Protein AF-A0A6A4BB81-F1 (afdb_monomer)

Secondary structure (DSSP, 8-state):
-EEEEE-TTS-TT-GGGEEEEEEEEE---SSSS--EEETT--EE-TTSEEEEEE-TTSPBP-TTTT--EEGGGS----EE-----HHHHHHHHHHHHHHHHHHHHHHHHHHHHHHHHHHHHHHHHHHTTT--S---------PPPP--------

Organism: NCBI:txid53985

pLDDT: mean 77.8, std 19.83, range [36.19, 98.0]

Structure (mmCIF, N/CA/C/O backbone):
data_AF-A0A6A4BB81-F1
#
_entry.id   AF-A0A6A4BB81-F1
#
loop_
_atom_site.group_PDB
_atom_site.id
_atom_site.type_symbol
_atom_site.label_atom_id
_atom_site.label_alt_id
_atom_site.label_comp_id
_atom_site.label_asym_id
_atom_site.label_entity_id
_atom_site.label_seq_id
_atom_site.pdbx_PDB_ins_code
_atom_site.Cartn_x
_atom_site.Cartn_y
_atom_site.Cartn_z
_atom_site.occupancy
_atom_site.B_iso_or_equiv
_atom_site.auth_seq_id
_atom_site.auth_comp_id
_atom_site.auth_asym_id
_atom_site.auth_atom_id
_atom_site.pdbx_PDB_model_num
ATOM 1 N N . MET A 1 1 ? -4.543 -7.920 1.066 1.00 89.69 1 MET A N 1
ATOM 2 C CA . MET A 1 1 ? -5.231 -6.968 1.967 1.00 89.69 1 MET A CA 1
ATOM 3 C C . MET A 1 1 ? -5.050 -5.558 1.440 1.00 89.69 1 MET A C 1
ATOM 5 O O . MET A 1 1 ? -3.918 -5.135 1.237 1.00 89.69 1 MET A O 1
ATOM 9 N N . GLU A 1 2 ? -6.152 -4.834 1.265 1.00 94.50 2 GLU A N 1
ATOM 10 C CA . GLU A 1 2 ? -6.172 -3.452 0.774 1.00 94.50 2 GLU A CA 1
ATOM 11 C C . GLU A 1 2 ? -6.767 -2.506 1.815 1.00 94.50 2 GLU A C 1
ATOM 13 O O . GLU A 1 2 ? -7.751 -2.825 2.498 1.00 94.50 2 GLU A O 1
ATOM 18 N N . ILE A 1 3 ? -6.173 -1.322 1.924 1.00 94.50 3 ILE A N 1
ATOM 19 C CA . ILE A 1 3 ? -6.585 -0.272 2.852 1.00 94.50 3 ILE A CA 1
ATOM 20 C C . ILE A 1 3 ? -6.694 1.072 2.139 1.00 94.50 3 ILE A C 1
ATOM 22 O O . ILE A 1 3 ? -5.948 1.356 1.207 1.00 94.50 3 ILE A O 1
ATOM 26 N N . ALA A 1 4 ? -7.577 1.928 2.639 1.00 95.50 4 ALA A N 1
ATOM 27 C CA . ALA A 1 4 ? -7.606 3.344 2.322 1.00 95.50 4 ALA A CA 1
ATOM 28 C C . ALA A 1 4 ? -7.116 4.175 3.511 1.00 95.50 4 ALA A C 1
ATOM 30 O O . ALA A 1 4 ? -7.429 3.867 4.664 1.00 95.50 4 ALA A O 1
ATOM 31 N N . TYR A 1 5 ? -6.380 5.246 3.238 1.00 94.44 5 TYR A N 1
ATOM 32 C CA . TYR A 1 5 ? -5.905 6.210 4.230 1.00 94.44 5 TYR A CA 1
ATOM 33 C C . TYR A 1 5 ? -5.736 7.603 3.609 1.00 94.44 5 TYR A C 1
ATOM 35 O O . TYR A 1 5 ? -5.806 7.771 2.393 1.00 94.44 5 TYR A O 1
ATOM 43 N N . TYR A 1 6 ? -5.533 8.619 4.450 1.00 93.56 6 TYR A N 1
ATOM 44 C CA . TYR A 1 6 ? -5.182 9.968 4.001 1.00 93.56 6 TYR A CA 1
ATOM 45 C C . TYR A 1 6 ? -3.703 10.236 4.266 1.00 93.56 6 TYR A C 1
ATOM 47 O O . TYR A 1 6 ? -3.277 10.170 5.414 1.00 93.56 6 TYR A O 1
ATOM 55 N N . SER A 1 7 ? -2.930 10.535 3.223 1.00 90.50 7 SER A N 1
ATOM 56 C CA . SER A 1 7 ? -1.514 10.898 3.321 1.00 90.50 7 SER A CA 1
ATOM 57 C C . SER A 1 7 ? -1.303 12.043 4.314 1.00 90.50 7 SER A C 1
ATOM 59 O O . SER A 1 7 ? -2.035 13.033 4.296 1.00 90.50 7 SER A O 1
ATOM 61 N N . TRP A 1 8 ? -0.261 11.927 5.139 1.00 86.19 8 TRP A N 1
ATOM 62 C CA . TRP A 1 8 ? 0.121 12.932 6.139 1.00 86.19 8 TRP A CA 1
ATOM 63 C C . TRP A 1 8 ? 0.526 14.288 5.548 1.00 86.19 8 TRP A C 1
ATOM 65 O O . TRP A 1 8 ? 0.583 15.278 6.271 1.00 86.19 8 TRP A O 1
ATOM 75 N N . ALA A 1 9 ? 0.772 14.352 4.237 1.00 89.19 9 ALA A N 1
ATOM 76 C CA . ALA A 1 9 ? 1.022 15.607 3.533 1.00 89.19 9 ALA A CA 1
ATOM 77 C C . ALA A 1 9 ? -0.221 16.517 3.455 1.00 89.19 9 ALA A C 1
ATOM 79 O O . ALA A 1 9 ? -0.095 17.700 3.143 1.00 89.19 9 ALA A O 1
ATOM 80 N N . PHE A 1 10 ? -1.416 15.980 3.721 1.00 90.31 10 PHE A N 1
ATOM 81 C CA . PHE A 1 10 ? -2.681 16.704 3.649 1.00 90.31 10 PHE A CA 1
ATOM 82 C C . PHE A 1 10 ? -3.475 16.564 4.950 1.00 90.31 10 PHE A C 1
ATOM 84 O O . PHE A 1 10 ? -3.311 15.616 5.718 1.00 90.31 10 PHE A O 1
ATOM 91 N N . VAL A 1 11 ? -4.393 17.502 5.184 1.00 86.81 11 VAL A N 1
ATOM 92 C CA . VAL A 1 11 ? -5.353 17.397 6.288 1.00 86.81 11 VAL A CA 1
ATOM 93 C C . VAL A 1 11 ? -6.265 16.190 6.049 1.00 86.81 11 VAL A C 1
ATOM 95 O O . VAL A 1 11 ? -6.726 15.951 4.932 1.00 86.81 11 VAL A O 1
ATOM 98 N N . THR A 1 12 ? -6.548 15.419 7.104 1.00 83.31 12 THR A N 1
ATOM 99 C CA . THR A 1 12 ? -7.459 14.267 7.016 1.00 83.31 12 THR A CA 1
ATOM 100 C C . THR A 1 12 ? -8.824 14.702 6.475 1.00 83.31 12 THR A C 1
ATOM 102 O O . THR A 1 12 ? -9.460 15.580 7.053 1.00 83.31 12 THR A O 1
ATOM 105 N N . GLY A 1 13 ? -9.279 14.065 5.393 1.00 86.44 13 GLY A N 1
ATOM 106 C CA . GLY A 1 13 ? -10.519 14.415 4.692 1.00 86.44 13 GLY A CA 1
ATOM 107 C C . GLY A 1 13 ? -10.312 15.202 3.394 1.00 86.44 13 GLY A C 1
ATOM 108 O O . GLY A 1 13 ? -11.224 15.228 2.574 1.00 86.44 13 GLY A O 1
ATOM 109 N N . ASP A 1 14 ? -9.126 15.776 3.155 1.00 92.94 14 ASP A N 1
ATOM 110 C CA . ASP A 1 14 ? -8.795 16.400 1.867 1.00 92.94 14 ASP A CA 1
ATOM 111 C C . ASP A 1 14 ? -8.710 15.317 0.772 1.00 92.94 14 ASP A C 1
ATOM 113 O O . ASP A 1 14 ? -7.885 14.401 0.887 1.00 92.94 14 ASP A O 1
ATOM 117 N N . PRO A 1 15 ? -9.514 15.400 -0.304 1.00 93.75 15 PRO A N 1
ATOM 118 C CA . PRO A 1 15 ? -9.494 14.423 -1.391 1.00 93.75 15 PRO A CA 1
ATOM 119 C C . PRO A 1 15 ? -8.109 14.204 -2.012 1.00 93.75 15 PRO A C 1
ATOM 121 O O . PRO A 1 15 ? -7.794 13.089 -2.421 1.00 93.75 15 PRO A O 1
ATOM 124 N N . ARG A 1 16 ? -7.239 15.224 -2.030 1.00 94.56 16 ARG A N 1
ATOM 125 C CA . ARG A 1 16 ? -5.863 15.114 -2.555 1.00 94.56 16 ARG A CA 1
ATOM 126 C C . ARG A 1 16 ? -4.991 14.176 -1.723 1.00 94.56 16 ARG A C 1
ATOM 128 O O . ARG A 1 16 ? -4.036 13.587 -2.236 1.00 94.56 16 ARG A O 1
ATOM 135 N N . GLY A 1 17 ? -5.325 14.024 -0.444 1.00 93.31 17 GLY A N 1
ATOM 136 C CA . GLY A 1 17 ? -4.656 13.120 0.478 1.00 93.31 17 GLY A CA 1
ATOM 137 C C . GLY A 1 17 ? -5.133 11.678 0.383 1.00 93.31 17 GLY A C 1
ATOM 138 O O . GLY A 1 17 ? -4.446 10.812 0.908 1.00 93.31 17 GLY A O 1
ATOM 139 N N . TYR A 1 18 ? -6.261 11.388 -0.269 1.00 94.75 18 TYR A N 1
ATOM 140 C CA . TYR A 1 18 ? -6.809 10.032 -0.314 1.00 94.75 18 TYR A CA 1
ATOM 141 C C . TYR A 1 18 ? -5.866 9.059 -1.037 1.00 94.75 18 TYR A C 1
ATOM 143 O O . TYR A 1 18 ? -5.319 9.360 -2.104 1.00 94.75 18 TYR A O 1
ATOM 151 N N . ARG A 1 19 ? -5.652 7.887 -0.441 1.00 94.88 19 ARG A N 1
ATOM 152 C CA . ARG A 1 19 ? -4.826 6.799 -0.967 1.00 94.88 19 ARG A CA 1
ATOM 153 C C . ARG A 1 19 ? -5.542 5.481 -0.734 1.00 94.88 19 ARG A C 1
ATOM 155 O O . ARG A 1 19 ? -6.056 5.257 0.355 1.00 94.88 19 ARG A O 1
ATOM 162 N N . GLU A 1 20 ? -5.492 4.605 -1.726 1.00 95.56 20 GLU A N 1
ATOM 163 C CA . GLU A 1 20 ? -5.770 3.172 -1.585 1.00 95.56 20 GLU A CA 1
ATOM 164 C C . GLU A 1 20 ? -4.475 2.415 -1.830 1.00 95.56 20 GLU A C 1
ATOM 166 O O . GLU A 1 20 ? -3.753 2.762 -2.763 1.00 95.56 20 GLU A O 1
ATOM 171 N N . SER A 1 21 ? -4.141 1.449 -0.989 1.00 95.06 21 SER A N 1
ATOM 172 C CA . SER A 1 21 ? -2.855 0.760 -1.046 1.00 95.06 21 SER A CA 1
ATOM 173 C C . SER A 1 21 ? -2.978 -0.682 -0.591 1.00 95.06 21 SER A C 1
ATOM 175 O O . SER A 1 21 ? -3.831 -1.023 0.236 1.00 95.06 21 SER A O 1
ATOM 177 N N . VAL A 1 22 ? -2.067 -1.508 -1.090 1.00 94.50 22 VAL A N 1
ATOM 178 C CA . VAL A 1 22 ? -1.899 -2.890 -0.657 1.00 94.50 22 VAL A CA 1
ATOM 179 C C . VAL A 1 22 ? -0.925 -2.913 0.513 1.00 94.50 22 VAL A C 1
ATOM 181 O O . VAL A 1 22 ? 0.155 -2.322 0.458 1.00 94.50 22 VAL A O 1
ATOM 184 N N . VAL A 1 23 ? -1.314 -3.591 1.590 1.00 92.81 23 VAL A N 1
ATOM 185 C CA . VAL A 1 23 ? -0.430 -3.818 2.738 1.00 92.81 23 VAL A CA 1
ATOM 186 C C . VAL A 1 23 ? 0.599 -4.876 2.361 1.00 92.81 23 VAL A C 1
ATOM 188 O O . VAL A 1 23 ? 0.217 -5.973 1.965 1.00 92.81 23 VAL A O 1
ATOM 191 N N . LEU A 1 24 ? 1.882 -4.549 2.515 1.00 93.06 24 LEU A N 1
ATOM 192 C CA . LEU A 1 24 ? 3.009 -5.451 2.262 1.00 93.06 24 LEU A CA 1
ATOM 193 C C . LEU A 1 24 ? 3.508 -6.106 3.540 1.00 93.06 24 LEU A C 1
ATOM 195 O O . LEU A 1 24 ? 3.792 -7.296 3.569 1.00 93.06 24 LEU A O 1
ATOM 199 N N . ARG A 1 25 ? 3.630 -5.321 4.608 1.00 91.12 25 ARG A N 1
ATOM 200 C CA . ARG A 1 25 ? 4.103 -5.798 5.902 1.00 91.12 25 ARG A CA 1
ATOM 201 C C . ARG A 1 25 ? 3.365 -5.082 7.012 1.00 91.12 25 ARG A C 1
ATOM 203 O O . ARG A 1 25 ? 3.138 -3.873 6.936 1.00 91.12 25 ARG A O 1
ATOM 210 N N . VAL A 1 26 ? 3.025 -5.840 8.041 1.00 91.69 26 VAL A N 1
ATOM 211 C CA . VAL A 1 26 ? 2.578 -5.330 9.329 1.00 91.69 26 VAL A CA 1
ATOM 212 C C . VAL A 1 26 ? 3.618 -5.720 10.367 1.00 91.69 26 VAL A C 1
ATOM 214 O O . VAL A 1 26 ? 4.010 -6.883 10.438 1.00 91.69 26 VAL A O 1
ATOM 217 N N . ASP A 1 27 ? 4.054 -4.736 11.140 1.00 88.50 27 ASP A N 1
ATOM 218 C CA . ASP A 1 27 ? 4.916 -4.885 12.301 1.00 88.50 27 ASP A CA 1
ATOM 219 C C . ASP A 1 27 ? 4.140 -4.456 13.551 1.00 88.50 27 ASP A C 1
ATOM 221 O O . ASP A 1 27 ? 3.624 -3.340 13.642 1.00 88.50 27 ASP A O 1
ATOM 225 N N . SER A 1 28 ? 3.994 -5.369 14.501 1.00 86.06 28 SER A N 1
ATOM 226 C CA . SER A 1 28 ? 3.293 -5.150 15.761 1.00 86.06 28 SER A CA 1
ATOM 227 C C . SER A 1 28 ? 4.165 -4.477 16.823 1.00 86.06 28 SER A C 1
ATOM 229 O O . SER A 1 28 ? 3.649 -4.12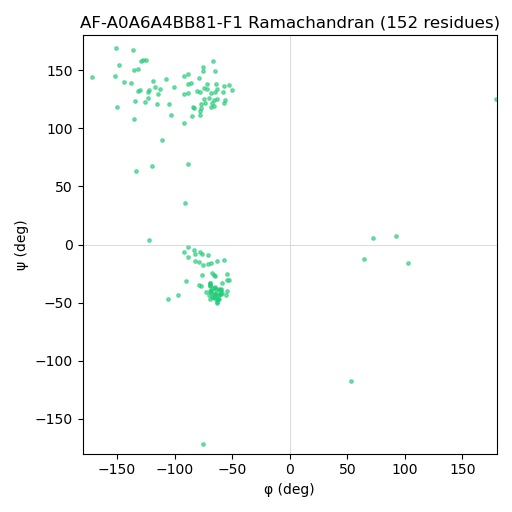0 17.888 1.00 86.06 28 SER A O 1
ATOM 231 N N . SER A 1 29 ? 5.452 -4.250 16.538 1.00 82.25 29 SER A N 1
ATOM 232 C CA . SER A 1 29 ? 6.376 -3.550 17.421 1.00 82.25 29 SER A CA 1
ATOM 233 C C . SER A 1 29 ? 5.850 -2.150 17.759 1.00 82.25 29 SER A C 1
ATOM 235 O O . SER A 1 29 ? 5.668 -1.306 16.874 1.00 82.25 29 SER A O 1
ATOM 237 N N . PRO A 1 30 ? 5.645 -1.837 19.051 1.00 68.69 30 PRO A N 1
ATOM 238 C CA . PRO A 1 30 ? 5.203 -0.511 19.470 1.00 68.69 30 PRO A CA 1
ATOM 239 C C . PRO A 1 30 ? 6.301 0.556 19.312 1.00 68.69 30 PRO A C 1
ATOM 241 O O . PRO A 1 30 ? 6.026 1.742 19.487 1.00 68.69 30 PRO A O 1
ATOM 244 N N . THR A 1 31 ? 7.535 0.151 18.999 1.00 69.88 31 THR A N 1
ATOM 245 C CA . THR A 1 31 ? 8.728 1.007 19.034 1.00 69.88 31 THR A CA 1
ATOM 246 C C . THR A 1 31 ? 8.992 1.721 17.708 1.00 69.88 31 THR A C 1
ATOM 248 O O . THR A 1 31 ? 9.499 2.838 17.708 1.00 69.88 31 THR A O 1
ATOM 251 N N . GLU A 1 32 ? 8.635 1.120 16.569 1.00 67.38 32 GLU A N 1
ATOM 252 C CA . GLU A 1 32 ? 9.046 1.622 15.244 1.00 67.38 32 GLU A CA 1
ATOM 253 C C . GLU A 1 32 ? 8.168 2.767 14.709 1.00 67.38 32 GLU A C 1
ATOM 255 O O . GLU A 1 32 ? 8.479 3.368 13.680 1.00 67.38 32 GLU A O 1
ATOM 260 N N . GLY A 1 33 ? 7.052 3.086 15.380 1.00 70.25 33 GLY A N 1
ATOM 261 C CA . GLY A 1 33 ? 6.129 4.180 15.030 1.00 70.25 33 GLY A CA 1
ATOM 262 C C . GLY A 1 33 ? 5.403 4.029 13.682 1.00 70.25 33 GLY A C 1
ATOM 263 O O . GLY A 1 33 ? 4.427 4.739 13.427 1.00 70.25 33 GLY A O 1
ATOM 264 N N . THR A 1 34 ? 5.843 3.088 12.846 1.00 79.75 34 THR A N 1
ATOM 265 C CA . THR A 1 34 ? 5.509 2.928 11.427 1.00 79.75 34 THR A CA 1
ATOM 266 C C . THR A 1 34 ? 5.156 1.470 11.118 1.00 79.75 34 THR A C 1
ATOM 268 O O . THR A 1 34 ? 5.828 0.783 10.357 1.00 79.75 34 THR A O 1
ATOM 271 N N . PRO A 1 35 ? 4.075 0.965 11.726 1.00 85.44 35 PRO A N 1
ATOM 272 C CA . PRO A 1 35 ? 3.798 -0.465 11.780 1.00 85.44 35 PRO A CA 1
ATOM 273 C C . PRO A 1 35 ? 3.263 -1.053 10.469 1.00 85.44 35 PRO A C 1
ATOM 275 O O . PRO A 1 35 ? 3.052 -2.255 10.388 1.00 85.44 35 PRO A O 1
ATOM 278 N N . ILE A 1 36 ? 2.938 -0.236 9.464 1.00 90.69 36 ILE A N 1
ATOM 279 C CA . ILE A 1 36 ? 2.381 -0.712 8.195 1.00 90.69 36 ILE A CA 1
ATOM 280 C C . ILE A 1 36 ? 3.230 -0.181 7.046 1.00 90.69 36 ILE A C 1
ATOM 282 O O . ILE A 1 36 ? 3.356 1.032 6.857 1.00 90.69 36 ILE A O 1
ATOM 286 N N . GLN A 1 37 ? 3.749 -1.113 6.248 1.00 91.25 37 GLN A N 1
ATOM 287 C CA . GLN A 1 37 ? 4.392 -0.848 4.966 1.00 91.25 37 GLN A CA 1
ATOM 288 C C . GLN A 1 37 ? 3.409 -1.141 3.833 1.00 91.25 37 GLN A C 1
ATOM 290 O O . GLN A 1 37 ? 2.734 -2.175 3.841 1.00 91.25 37 GLN A O 1
ATOM 295 N N . VAL A 1 38 ? 3.347 -0.246 2.846 1.00 94.12 38 VAL A N 1
ATOM 296 C CA . VAL A 1 38 ? 2.441 -0.362 1.694 1.00 94.12 38 VAL A CA 1
ATOM 297 C C . VAL A 1 38 ? 3.184 -0.305 0.360 1.00 94.12 38 VAL A C 1
ATOM 299 O O . VAL A 1 38 ? 4.284 0.239 0.265 1.00 94.12 38 VAL A O 1
ATOM 302 N N . ASP A 1 39 ? 2.552 -0.826 -0.689 1.00 93.56 39 ASP A N 1
ATOM 303 C CA . ASP A 1 39 ? 3.051 -0.893 -2.074 1.00 93.56 39 ASP A CA 1
ATOM 304 C C . ASP A 1 39 ? 3.515 0.452 -2.652 1.00 93.56 39 ASP A C 1
ATOM 306 O O . ASP A 1 39 ? 4.437 0.504 -3.473 1.00 93.56 39 ASP A O 1
ATOM 310 N N . LYS A 1 40 ? 2.903 1.551 -2.203 1.00 89.81 40 LYS A N 1
ATOM 311 C CA . LYS A 1 40 ? 3.233 2.914 -2.638 1.00 89.81 40 LYS A CA 1
ATOM 312 C C . LYS A 1 40 ? 4.491 3.485 -1.982 1.00 89.81 40 LYS A C 1
ATOM 314 O O . LYS A 1 40 ? 4.917 4.569 -2.376 1.00 89.81 40 LYS A O 1
ATOM 319 N N . GLY A 1 41 ? 5.078 2.780 -1.014 1.00 87.81 41 GLY A N 1
ATOM 320 C CA . GLY A 1 41 ? 6.261 3.219 -0.268 1.00 87.81 41 GLY A CA 1
ATOM 321 C C . GLY A 1 41 ? 5.992 4.358 0.720 1.00 87.81 41 GLY A C 1
ATOM 322 O O . GLY A 1 41 ? 6.927 4.883 1.317 1.00 87.81 41 GLY A O 1
ATOM 323 N N . GLU A 1 42 ? 4.730 4.755 0.894 1.00 89.00 42 GLU A N 1
ATOM 324 C CA . GLU A 1 42 ? 4.344 5.714 1.923 1.00 89.00 42 GLU A CA 1
ATOM 325 C C . GLU A 1 42 ? 4.348 5.037 3.300 1.00 89.00 42 GLU A C 1
ATOM 327 O O . GLU A 1 42 ? 4.076 3.846 3.449 1.00 89.00 42 GLU A O 1
ATOM 332 N N . VAL A 1 43 ? 4.652 5.820 4.328 1.00 83.75 43 VAL A N 1
ATOM 333 C CA . VAL A 1 43 ? 4.683 5.348 5.709 1.00 83.75 43 VAL A CA 1
ATOM 334 C C . VAL A 1 43 ? 3.317 5.576 6.349 1.00 83.75 43 VAL A C 1
ATOM 336 O O . VAL A 1 43 ? 2.797 6.691 6.306 1.00 83.75 43 VAL A O 1
ATOM 339 N N . VAL A 1 44 ? 2.753 4.544 6.982 1.00 89.62 44 VAL A N 1
ATOM 340 C CA . VAL A 1 44 ? 1.459 4.630 7.678 1.00 89.62 44 VAL A CA 1
ATOM 341 C C . VAL A 1 44 ? 1.672 4.507 9.198 1.00 89.62 44 VAL A C 1
ATOM 343 O O . VAL A 1 44 ? 1.668 3.397 9.735 1.00 89.62 44 VAL A O 1
ATOM 346 N N . PRO A 1 45 ? 1.885 5.624 9.925 1.00 86.88 45 PRO A N 1
ATOM 347 C CA . PRO A 1 45 ? 2.041 5.618 11.377 1.00 86.88 45 PRO A CA 1
ATOM 348 C C . PRO A 1 45 ? 0.769 5.220 12.138 1.00 86.88 45 PRO A C 1
ATOM 350 O O . PRO A 1 45 ? -0.355 5.427 11.677 1.00 86.88 45 PRO A O 1
ATOM 353 N N . LEU A 1 46 ? 0.944 4.750 13.381 1.00 87.81 46 LEU A N 1
ATOM 354 C CA . LEU A 1 46 ? -0.140 4.339 14.300 1.00 87.81 46 LEU A CA 1
ATOM 355 C C . LEU A 1 46 ? -1.220 5.412 14.532 1.00 87.81 46 LEU A C 1
ATOM 357 O O . LEU A 1 46 ? -2.356 5.101 14.903 1.00 87.81 46 LEU A O 1
ATOM 361 N N . THR A 1 47 ? -0.875 6.684 14.355 1.00 87.12 47 THR A N 1
ATOM 362 C CA . THR A 1 47 ? -1.774 7.825 14.571 1.00 87.12 47 THR A CA 1
ATOM 363 C C . THR A 1 47 ? -2.752 8.051 13.420 1.00 87.12 47 THR A C 1
ATOM 365 O O . THR A 1 47 ? -3.736 8.768 13.605 1.00 87.12 47 THR A O 1
ATOM 368 N N . MET A 1 48 ? -2.528 7.443 12.252 1.00 90.56 48 MET A N 1
ATOM 369 C CA . MET A 1 48 ? -3.391 7.620 11.087 1.00 90.56 48 MET A CA 1
ATOM 370 C C . MET A 1 48 ? -4.707 6.856 11.201 1.00 90.56 48 MET A C 1
ATOM 372 O O . MET A 1 48 ? -4.815 5.813 11.850 1.00 90.56 48 MET A O 1
ATOM 376 N N . LYS A 1 49 ? -5.728 7.384 10.523 1.00 92.56 49 LYS A N 1
ATOM 377 C CA . LYS A 1 49 ? -6.963 6.652 10.257 1.00 92.56 49 LYS A CA 1
ATOM 378 C C . LYS A 1 49 ? -6.806 5.824 8.995 1.00 92.56 49 LYS A C 1
ATOM 380 O O . LYS A 1 49 ? -6.290 6.314 7.994 1.00 92.56 49 LYS A O 1
ATOM 385 N N . LEU A 1 50 ? -7.333 4.611 9.045 1.00 93.12 50 LEU A N 1
ATOM 386 C CA . LEU A 1 50 ? -7.458 3.739 7.891 1.00 93.12 50 LEU A CA 1
ATOM 387 C C . LEU A 1 50 ? -8.877 3.204 7.779 1.00 93.12 50 LEU A C 1
ATOM 389 O O . LEU A 1 50 ? -9.621 3.127 8.762 1.00 93.12 50 LEU A O 1
ATOM 393 N N . LYS A 1 51 ? -9.226 2.793 6.574 1.00 94.25 51 LYS A N 1
ATOM 394 C CA . LYS A 1 51 ? -10.413 2.015 6.254 1.00 94.25 51 LYS A CA 1
ATOM 395 C C . LYS A 1 51 ? -9.943 0.741 5.565 1.00 94.25 51 LYS A C 1
ATOM 397 O O . LYS A 1 51 ? -9.128 0.807 4.652 1.00 94.25 51 LYS A O 1
ATOM 402 N N . ARG A 1 52 ? -10.435 -0.418 5.997 1.00 93.38 52 ARG A N 1
ATOM 403 C CA . ARG A 1 52 ? -10.168 -1.681 5.299 1.00 93.38 52 ARG A CA 1
ATOM 404 C C . ARG A 1 52 ? -11.076 -1.768 4.070 1.00 93.38 52 ARG A C 1
ATOM 406 O O . ARG A 1 52 ? -12.269 -1.496 4.192 1.00 93.38 52 ARG A O 1
ATOM 413 N N . LEU A 1 53 ? -10.506 -2.096 2.914 1.00 95.19 53 LEU A N 1
ATOM 414 C CA . LEU A 1 53 ? -11.234 -2.261 1.651 1.00 95.19 53 LEU A CA 1
ATOM 415 C C . LEU A 1 53 ? -11.357 -3.735 1.281 1.00 95.19 53 LEU A C 1
ATOM 417 O O . LEU A 1 53 ? -12.449 -4.206 0.983 1.00 95.19 53 LEU A O 1
ATOM 421 N N . VAL A 1 54 ? -10.242 -4.459 1.368 1.00 94.44 54 VAL A N 1
ATOM 422 C CA . VAL A 1 54 ? -10.164 -5.898 1.117 1.00 94.44 54 VAL A CA 1
ATOM 423 C C . VAL A 1 54 ? -9.393 -6.531 2.261 1.00 94.44 54 VAL A C 1
ATOM 425 O O . VAL A 1 54 ? -8.337 -6.034 2.662 1.00 94.44 54 VAL A O 1
ATOM 428 N N . ASP A 1 55 ? -9.910 -7.616 2.819 1.00 90.56 55 ASP A N 1
ATOM 429 C CA . ASP A 1 55 ? -9.239 -8.317 3.902 1.00 90.56 55 ASP A CA 1
ATOM 430 C C . ASP A 1 55 ? -8.034 -9.152 3.416 1.00 90.56 55 ASP A C 1
ATOM 432 O O . ASP A 1 55 ? -7.540 -9.026 2.293 1.00 90.56 55 ASP A O 1
ATOM 436 N N . HIS A 1 56 ? -7.481 -9.962 4.315 1.00 85.19 56 HIS A N 1
ATOM 437 C CA . HIS A 1 56 ? -6.343 -10.827 4.011 1.00 85.19 56 HIS A CA 1
ATOM 438 C C . HIS A 1 56 ? -6.726 -12.064 3.178 1.00 85.19 56 HIS A C 1
ATOM 440 O O . HIS A 1 56 ? -5.846 -12.662 2.572 1.00 85.19 56 HIS A O 1
ATOM 446 N N . THR A 1 57 ? -8.012 -12.421 3.123 1.00 88.56 57 THR A N 1
ATOM 447 C CA . THR A 1 57 ? -8.553 -13.543 2.338 1.00 88.56 57 THR A CA 1
ATOM 448 C C . THR A 1 57 ? -9.011 -13.128 0.937 1.00 88.56 57 THR A C 1
ATOM 450 O O . THR A 1 57 ? -9.355 -13.983 0.126 1.00 88.56 57 THR A O 1
ATOM 453 N N . GLY A 1 58 ? -9.001 -11.825 0.637 1.00 89.88 58 GLY A N 1
ATOM 454 C CA . GLY A 1 58 ? -9.486 -11.272 -0.629 1.00 89.88 58 GLY A CA 1
ATOM 455 C C . GLY A 1 58 ? -10.956 -10.850 -0.594 1.00 89.88 58 GLY A C 1
ATOM 456 O O . GLY A 1 58 ? -11.503 -10.479 -1.629 1.00 89.88 58 GLY A O 1
ATOM 457 N N . HIS A 1 59 ? -11.608 -10.874 0.571 1.00 93.62 59 HIS A N 1
ATOM 458 C CA . HIS A 1 59 ? -13.002 -10.467 0.704 1.00 93.62 59 HIS A CA 1
ATOM 459 C C . HIS A 1 59 ? -13.133 -8.945 0.783 1.00 93.62 59 HIS A C 1
ATOM 461 O O . HIS A 1 59 ? -12.441 -8.286 1.569 1.00 93.62 59 HIS A O 1
ATOM 467 N N . HIS A 1 60 ? -14.050 -8.379 -0.004 1.00 95.38 60 HIS A N 1
ATOM 468 C CA . HIS A 1 60 ? -14.375 -6.958 0.071 1.00 95.38 60 HIS A CA 1
ATOM 469 C C . HIS A 1 60 ? -15.083 -6.650 1.391 1.00 95.38 60 HIS A C 1
ATOM 471 O O . HIS A 1 60 ? -16.174 -7.145 1.667 1.00 95.38 60 HIS A O 1
ATOM 477 N N . CYS A 1 61 ? -14.465 -5.792 2.194 1.00 92.81 61 CYS A N 1
ATOM 478 C CA . CYS A 1 61 ? -15.036 -5.319 3.444 1.00 92.81 61 CYS A CA 1
ATOM 479 C C . CYS A 1 61 ? -16.186 -4.352 3.143 1.00 92.81 61 CYS A C 1
ATOM 481 O O . CYS A 1 61 ? -16.040 -3.426 2.339 1.00 92.81 61 CYS A O 1
ATOM 483 N N . THR A 1 62 ? -17.319 -4.512 3.825 1.00 91.31 62 THR A N 1
ATOM 484 C CA . THR A 1 62 ? -18.484 -3.619 3.689 1.00 91.31 62 THR A CA 1
ATOM 485 C C . THR A 1 62 ? -19.082 -3.268 5.054 1.00 91.31 62 THR A C 1
ATOM 487 O O . THR A 1 62 ? -18.699 -3.826 6.082 1.00 91.31 62 THR A O 1
ATOM 490 N N . GLY A 1 63 ? -19.973 -2.270 5.100 1.00 90.44 63 GLY A N 1
ATOM 491 C CA . GLY A 1 63 ? -20.682 -1.879 6.324 1.00 90.44 63 GLY A CA 1
ATOM 492 C C . GLY A 1 63 ? -19.754 -1.586 7.513 1.00 90.44 63 GLY A C 1
ATOM 493 O O . GLY A 1 63 ? -18.937 -0.666 7.472 1.00 90.44 63 GLY A O 1
ATOM 494 N N . GLU A 1 64 ? -19.891 -2.373 8.583 1.00 85.75 64 GLU A N 1
ATOM 495 C CA . GLU A 1 64 ? -19.126 -2.245 9.833 1.00 85.75 64 GLU A CA 1
ATOM 496 C C . GLU A 1 64 ? -17.618 -2.510 9.687 1.00 85.75 64 GLU A C 1
ATOM 498 O O . GLU A 1 64 ? -16.802 -1.971 10.451 1.00 85.75 64 GLU A O 1
ATOM 503 N N . GLU A 1 65 ? -17.231 -3.321 8.707 1.00 81.38 65 GLU A N 1
ATOM 504 C CA . GLU A 1 65 ? -15.839 -3.700 8.450 1.00 81.38 65 GLU A CA 1
ATOM 505 C C . GLU A 1 65 ? -15.095 -2.588 7.705 1.00 81.38 65 GLU A C 1
ATOM 507 O O . GLU A 1 65 ? -13.934 -2.296 7.997 1.00 81.38 65 GLU A O 1
ATOM 512 N N . ALA A 1 66 ? -15.804 -1.887 6.820 1.00 88.50 66 ALA A N 1
ATOM 513 C CA . ALA A 1 66 ? -15.286 -0.804 5.989 1.00 88.50 66 ALA A CA 1
ATOM 514 C C . ALA A 1 66 ? -15.428 0.583 6.644 1.00 88.50 66 ALA A C 1
ATOM 516 O O . ALA A 1 66 ? -15.673 1.589 5.972 1.00 88.50 66 ALA A O 1
ATOM 517 N N . LYS A 1 67 ? -15.271 0.663 7.969 1.00 92.50 67 LYS A N 1
ATOM 518 C CA . LYS A 1 67 ? -15.296 1.932 8.710 1.00 92.50 67 LYS A CA 1
ATOM 519 C C . LYS A 1 67 ? -13.905 2.530 8.863 1.00 92.50 67 LYS A C 1
ATOM 521 O O . LYS A 1 67 ? -12.926 1.825 9.096 1.00 92.50 67 LYS A O 1
ATOM 526 N N . TRP A 1 68 ? -13.848 3.858 8.822 1.00 93.69 68 TRP A N 1
ATOM 527 C CA . TRP A 1 68 ? -12.660 4.618 9.192 1.00 93.69 68 TRP A CA 1
ATOM 528 C C . TRP A 1 68 ? -12.372 4.458 10.686 1.00 93.69 68 TRP A C 1
ATOM 530 O O . TRP A 1 68 ? -13.188 4.845 11.525 1.00 93.69 68 TRP A O 1
ATOM 540 N N . ARG A 1 69 ? -11.205 3.916 11.032 1.00 92.94 69 ARG A N 1
ATOM 541 C CA . ARG A 1 69 ? -10.761 3.726 12.420 1.00 92.94 69 ARG A CA 1
ATOM 542 C C . ARG A 1 69 ? -9.308 4.155 12.581 1.00 92.94 69 ARG A C 1
ATOM 544 O O . ARG A 1 69 ? -8.522 4.087 11.641 1.00 92.94 69 ARG A O 1
ATOM 551 N N . ASN A 1 70 ? -8.956 4.616 13.780 1.00 90.75 70 ASN A N 1
ATOM 552 C CA . ASN A 1 70 ? -7.569 4.951 14.102 1.00 90.75 70 ASN A CA 1
ATOM 553 C C . ASN A 1 70 ? -6.736 3.663 14.155 1.00 90.75 70 ASN A C 1
ATOM 555 O O . ASN A 1 70 ? -7.119 2.731 14.864 1.00 90.75 70 ASN A O 1
ATOM 559 N N . LEU A 1 71 ? -5.588 3.627 13.480 1.00 89.00 71 LEU A N 1
ATOM 560 C CA . LEU A 1 71 ? -4.728 2.445 13.405 1.00 89.00 71 LEU A CA 1
ATOM 561 C C . LEU A 1 71 ? -4.336 1.927 14.800 1.00 89.00 71 LEU A C 1
ATOM 563 O O . LEU A 1 71 ? -4.503 0.746 15.082 1.00 89.00 71 LEU A O 1
ATOM 567 N N . ARG A 1 72 ? -3.968 2.827 15.720 1.00 87.50 72 ARG A N 1
ATOM 568 C CA . ARG A 1 72 ? -3.654 2.516 17.131 1.00 87.50 72 ARG A CA 1
ATOM 569 C C . ARG A 1 72 ? -4.755 1.810 17.934 1.00 87.50 72 ARG A C 1
ATOM 571 O O . ARG A 1 72 ? -4.498 1.396 19.056 1.00 87.50 72 ARG A O 1
ATOM 578 N N . THR A 1 73 ? -5.993 1.756 17.435 1.00 89.25 73 THR A N 1
ATOM 579 C CA . THR A 1 73 ? -7.096 1.052 18.124 1.00 89.25 73 THR A CA 1
ATOM 580 C C . THR A 1 73 ? -7.188 -0.420 17.742 1.00 89.25 73 THR A C 1
ATOM 582 O O . THR A 1 73 ? -7.909 -1.174 18.391 1.00 89.25 73 THR A O 1
ATOM 585 N N . PHE A 1 74 ? -6.458 -0.840 16.709 1.00 86.56 74 PHE A N 1
ATOM 586 C CA . PHE A 1 74 ? -6.367 -2.236 16.323 1.00 86.56 74 PHE A CA 1
ATOM 587 C C . PHE A 1 74 ? -5.234 -2.934 17.065 1.00 86.56 74 PHE A C 1
ATOM 589 O O . PHE A 1 74 ? -4.174 -2.359 17.305 1.00 86.56 74 PHE A O 1
ATOM 596 N N . ARG A 1 75 ? -5.442 -4.220 17.354 1.00 88.44 75 ARG A N 1
ATOM 597 C CA . ARG A 1 75 ? -4.337 -5.131 17.635 1.00 88.44 75 ARG A CA 1
ATOM 598 C C . ARG A 1 75 ? -3.704 -5.512 16.302 1.00 88.44 75 ARG A C 1
ATOM 600 O O . ARG A 1 75 ? -4.367 -6.127 15.468 1.00 88.44 75 ARG A O 1
ATOM 607 N N . LEU A 1 76 ? -2.455 -5.115 16.106 1.00 88.75 76 LEU A N 1
ATOM 608 C CA . LEU A 1 76 ? -1.690 -5.498 14.928 1.00 88.75 76 LEU A CA 1
ATOM 609 C C . LEU A 1 76 ? -1.170 -6.920 15.095 1.00 88.75 76 LEU A C 1
ATOM 611 O O . LEU A 1 76 ? -0.848 -7.344 16.204 1.00 88.75 76 LEU A O 1
ATOM 615 N N . VAL A 1 77 ? -1.151 -7.649 13.988 1.00 89.69 77 VAL A N 1
ATOM 616 C CA . VAL A 1 77 ? -0.632 -9.010 13.905 1.00 89.69 77 VAL A CA 1
ATOM 617 C C . VAL A 1 77 ? 0.446 -8.979 12.843 1.00 89.69 77 VAL A C 1
ATOM 619 O O . VAL A 1 77 ? 0.181 -8.506 11.735 1.00 89.69 77 VAL A O 1
ATOM 622 N N . ASP A 1 78 ? 1.638 -9.447 13.202 1.00 91.56 78 ASP A N 1
ATOM 623 C CA . ASP A 1 78 ? 2.764 -9.499 12.280 1.00 91.56 78 ASP A CA 1
ATOM 624 C C . ASP A 1 78 ? 2.400 -10.314 11.046 1.00 91.56 78 ASP A C 1
ATOM 626 O O . ASP A 1 78 ? 1.784 -11.381 11.128 1.00 91.56 78 ASP A O 1
ATOM 630 N N . GLY A 1 79 ? 2.782 -9.802 9.886 1.00 90.19 79 GLY A N 1
ATOM 631 C CA . GLY A 1 79 ? 2.512 -10.483 8.636 1.00 90.19 79 GLY A CA 1
ATOM 632 C C . GLY A 1 79 ? 3.207 -9.814 7.473 1.00 90.19 79 GLY A C 1
ATOM 633 O O . GLY A 1 79 ? 3.293 -8.588 7.416 1.00 90.19 79 GLY A O 1
ATOM 634 N N . THR A 1 80 ? 3.657 -10.636 6.535 1.00 90.88 80 THR A N 1
ATOM 635 C CA . THR A 1 80 ? 4.190 -10.202 5.246 1.00 90.88 80 THR A CA 1
ATOM 636 C C . THR A 1 80 ? 3.281 -10.747 4.159 1.00 90.88 80 THR A C 1
ATOM 638 O O . THR A 1 80 ? 2.873 -11.907 4.202 1.00 90.88 80 THR A O 1
ATOM 641 N N . TYR A 1 81 ? 2.959 -9.902 3.196 1.00 87.69 81 TYR A N 1
ATOM 642 C CA . TYR A 1 81 ? 2.072 -10.191 2.087 1.00 87.69 81 TYR A CA 1
ATOM 643 C C . TYR A 1 81 ? 2.834 -9.955 0.793 1.00 87.69 81 TYR A C 1
ATOM 645 O O . TYR A 1 81 ? 3.495 -8.928 0.630 1.00 87.69 81 TYR A O 1
ATOM 653 N N . ASP A 1 82 ? 2.733 -10.912 -0.122 1.00 85.50 82 ASP A N 1
ATOM 654 C CA . ASP A 1 82 ? 3.302 -10.768 -1.452 1.00 85.50 82 ASP A CA 1
ATOM 655 C C . ASP A 1 82 ? 2.394 -9.870 -2.297 1.00 85.50 82 ASP A C 1
ATOM 657 O O . ASP A 1 82 ? 1.250 -10.221 -2.598 1.00 85.50 82 ASP A O 1
ATOM 661 N N . ALA A 1 83 ? 2.884 -8.678 -2.626 1.00 85.38 83 ALA A N 1
ATOM 662 C CA . ALA A 1 83 ? 2.247 -7.789 -3.580 1.00 85.38 83 ALA A CA 1
ATOM 663 C C . ALA A 1 83 ? 3.298 -6.905 -4.270 1.00 85.38 83 ALA A C 1
ATOM 665 O O . ALA A 1 83 ? 4.283 -6.495 -3.644 1.00 85.38 83 ALA A O 1
ATOM 666 N N . PRO A 1 84 ? 3.103 -6.581 -5.560 1.00 83.62 84 PRO A N 1
ATOM 667 C CA . PRO A 1 84 ? 4.060 -5.787 -6.311 1.00 83.62 84 PRO A CA 1
ATOM 668 C C . PRO A 1 84 ? 4.137 -4.363 -5.757 1.00 83.62 84 PRO A C 1
ATOM 670 O O . PRO A 1 84 ? 3.150 -3.632 -5.716 1.00 83.62 84 PRO A O 1
ATOM 673 N N . MET A 1 85 ? 5.343 -3.935 -5.382 1.00 88.69 85 MET A N 1
ATOM 674 C CA . MET A 1 85 ? 5.622 -2.531 -5.090 1.00 88.69 85 MET A CA 1
ATOM 675 C C . MET A 1 85 ? 5.458 -1.680 -6.348 1.00 88.69 85 MET A C 1
ATOM 677 O O . MET A 1 85 ? 5.824 -2.108 -7.448 1.00 88.69 85 MET A O 1
ATOM 681 N N . ARG A 1 86 ? 5.056 -0.417 -6.189 1.00 84.25 86 ARG A N 1
ATOM 682 C CA . ARG A 1 86 ? 5.041 0.548 -7.298 1.00 84.25 86 ARG A CA 1
ATOM 683 C C . ARG A 1 86 ? 6.410 0.661 -7.978 1.00 84.25 86 ARG A C 1
ATOM 685 O O . ARG A 1 86 ? 6.483 0.724 -9.202 1.00 84.25 86 ARG A O 1
ATOM 692 N N . SER A 1 87 ? 7.488 0.655 -7.193 1.00 84.88 87 SER A N 1
ATOM 693 C CA . SER A 1 87 ? 8.865 0.654 -7.701 1.00 84.88 87 SER A CA 1
ATOM 694 C C . SER A 1 87 ? 9.193 -0.618 -8.481 1.00 84.88 87 SER A C 1
ATOM 696 O O . SER A 1 87 ? 9.834 -0.534 -9.520 1.00 84.88 87 SER A O 1
ATOM 698 N N . SER A 1 88 ? 8.717 -1.784 -8.036 1.00 86.50 88 SER A N 1
ATOM 699 C CA . SER A 1 88 ? 8.927 -3.049 -8.749 1.00 86.50 88 SER A CA 1
ATOM 700 C C . SER A 1 88 ? 8.218 -3.069 -10.106 1.00 86.50 88 SER A C 1
ATOM 702 O O . SER A 1 88 ? 8.829 -3.438 -11.107 1.00 86.50 88 SER A O 1
ATOM 704 N N . ALA A 1 89 ? 6.973 -2.581 -10.165 1.00 87.31 89 ALA A N 1
ATOM 705 C CA . ALA A 1 89 ? 6.221 -2.452 -11.409 1.00 87.31 89 ALA A CA 1
ATOM 706 C C . ALA A 1 89 ? 6.893 -1.461 -12.371 1.00 87.31 89 ALA A C 1
ATOM 708 O O . ALA A 1 89 ? 7.033 -1.747 -13.558 1.00 87.31 89 ALA A O 1
ATOM 709 N N . PHE A 1 90 ? 7.370 -0.326 -11.850 1.00 88.44 90 PHE A N 1
ATOM 710 C CA . PHE A 1 90 ? 8.121 0.653 -12.633 1.00 88.44 90 PHE A CA 1
ATOM 711 C C . PHE A 1 90 ? 9.437 0.079 -13.170 1.00 88.44 90 PHE A C 1
ATOM 713 O O . PHE A 1 90 ? 9.699 0.172 -14.365 1.00 88.44 90 PHE A O 1
ATOM 720 N N . ASN A 1 91 ? 10.243 -0.556 -12.316 1.00 93.06 91 ASN A N 1
ATOM 721 C CA . ASN A 1 91 ? 11.518 -1.153 -12.712 1.00 93.06 91 ASN A CA 1
ATOM 722 C C . ASN A 1 91 ? 11.325 -2.202 -13.806 1.00 93.06 91 ASN A C 1
ATOM 724 O O . ASN A 1 91 ? 12.086 -2.226 -14.769 1.00 93.06 91 ASN A O 1
ATOM 728 N N . ARG A 1 92 ? 10.279 -3.025 -13.688 1.00 93.25 92 ARG A N 1
ATOM 729 C CA . ARG A 1 92 ? 9.924 -4.005 -14.711 1.00 93.25 92 ARG A CA 1
ATOM 730 C C . ARG A 1 92 ? 9.551 -3.336 -16.033 1.00 93.25 92 ARG A C 1
ATOM 732 O O . ARG A 1 92 ? 10.113 -3.692 -17.057 1.00 93.25 92 ARG A O 1
ATOM 739 N N . ALA A 1 93 ? 8.694 -2.317 -16.004 1.00 95.00 93 ALA A N 1
ATOM 740 C CA . ALA A 1 93 ? 8.316 -1.580 -17.210 1.00 95.00 93 ALA A CA 1
ATOM 741 C C . ALA A 1 93 ? 9.524 -0.927 -17.907 1.00 95.00 93 ALA A C 1
ATOM 743 O O . ALA A 1 93 ? 9.607 -0.924 -19.133 1.00 95.00 93 ALA A O 1
ATOM 744 N N . VAL A 1 94 ? 10.482 -0.403 -17.136 1.00 96.88 94 VAL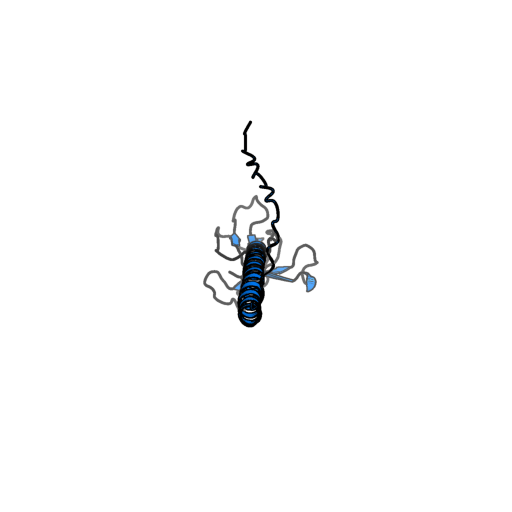 A N 1
ATOM 745 C CA . VAL A 1 94 ? 11.735 0.145 -17.678 1.00 96.88 94 VAL A CA 1
ATOM 746 C C . VAL A 1 94 ? 12.586 -0.951 -18.319 1.00 96.88 94 VAL A C 1
ATOM 748 O O . VAL A 1 94 ? 13.095 -0.758 -19.421 1.00 96.88 94 VAL A O 1
ATOM 751 N N . GLN A 1 95 ? 12.737 -2.101 -17.658 1.00 97.44 95 GLN A N 1
ATOM 752 C CA . GLN A 1 95 ? 13.485 -3.239 -18.199 1.00 97.44 95 GLN A CA 1
ATOM 753 C C . GLN A 1 95 ? 12.868 -3.762 -19.500 1.00 97.44 95 GLN A C 1
ATOM 755 O O . GLN A 1 95 ? 13.598 -3.986 -20.466 1.00 97.44 95 GLN A O 1
ATOM 760 N N . ASP A 1 96 ? 11.542 -3.884 -19.542 1.00 97.56 96 ASP A N 1
ATOM 761 C CA . ASP A 1 96 ? 10.801 -4.338 -20.718 1.00 97.56 96 ASP A CA 1
ATOM 762 C C . ASP A 1 96 ? 10.984 -3.356 -21.890 1.00 97.56 96 ASP A C 1
ATOM 764 O O . ASP A 1 96 ? 11.366 -3.762 -22.986 1.00 97.56 96 ASP A O 1
ATOM 768 N N . ALA A 1 97 ? 10.850 -2.046 -21.647 1.00 98.00 97 ALA A N 1
ATOM 769 C CA . ALA A 1 97 ? 11.051 -1.024 -22.678 1.00 98.00 97 ALA A CA 1
ATOM 770 C C . ALA A 1 97 ? 12.481 -1.020 -23.256 1.00 98.00 97 ALA A C 1
ATOM 772 O O . ALA A 1 97 ? 12.673 -0.826 -24.459 1.00 98.00 97 ALA A O 1
ATOM 773 N N . ILE A 1 98 ? 13.496 -1.248 -22.415 1.00 97.69 98 ILE A N 1
ATOM 774 C CA . ILE A 1 98 ? 14.891 -1.372 -22.861 1.00 97.69 98 ILE A CA 1
ATOM 775 C C . ILE A 1 98 ? 15.061 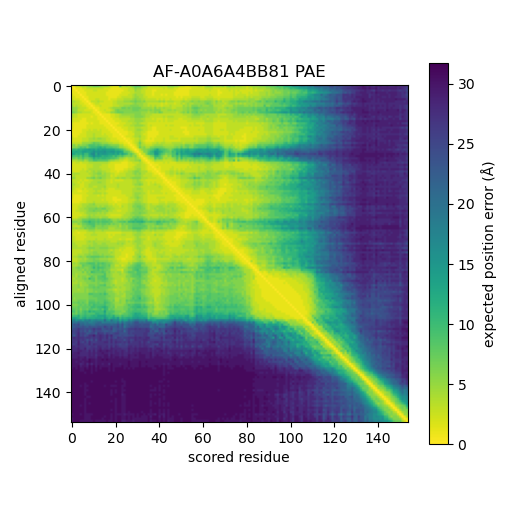-2.624 -23.730 1.00 97.69 98 ILE A C 1
ATOM 777 O O . ILE A 1 98 ? 15.675 -2.554 -24.798 1.00 97.69 98 ILE A O 1
ATOM 781 N N . ALA A 1 99 ? 14.518 -3.764 -23.296 1.00 97.25 99 ALA A N 1
ATOM 782 C CA . ALA A 1 99 ? 14.587 -5.012 -24.050 1.00 97.25 99 ALA A CA 1
ATOM 783 C C . ALA A 1 99 ? 13.929 -4.878 -25.433 1.00 97.25 99 ALA A C 1
ATOM 785 O O . ALA A 1 99 ? 14.515 -5.304 -26.435 1.00 97.25 99 ALA A O 1
ATOM 786 N N . ASP A 1 100 ? 12.773 -4.218 -25.499 1.00 97.62 100 ASP A N 1
ATOM 787 C CA . ASP A 1 100 ? 12.054 -3.936 -26.741 1.00 97.62 100 ASP A CA 1
ATOM 788 C C . ASP A 1 100 ? 12.859 -3.028 -27.677 1.00 97.62 100 ASP A C 1
ATOM 790 O O . ASP A 1 100 ? 12.974 -3.323 -28.869 1.00 97.62 100 ASP A O 1
ATOM 794 N N . ALA A 1 101 ? 13.498 -1.977 -27.152 1.00 97.25 101 ALA A N 1
ATOM 795 C CA . ALA A 1 101 ? 14.357 -1.097 -27.944 1.00 97.25 101 ALA A CA 1
ATOM 796 C C . ALA A 1 101 ? 15.545 -1.855 -28.570 1.00 97.25 101 ALA A C 1
ATOM 798 O O . ALA A 1 101 ? 15.839 -1.689 -29.757 1.00 97.25 101 ALA A O 1
ATOM 799 N N . PHE A 1 102 ? 16.196 -2.746 -27.815 1.00 96.44 102 PHE A N 1
ATOM 800 C CA . PHE A 1 102 ? 17.275 -3.591 -28.344 1.00 96.44 102 PHE A CA 1
ATOM 801 C C . PHE A 1 102 ? 16.776 -4.649 -29.333 1.00 96.44 102 PHE A C 1
ATOM 803 O O . PHE A 1 102 ? 17.486 -5.000 -30.280 1.00 96.44 102 PHE A O 1
ATOM 810 N N . ALA A 1 103 ? 15.583 -5.206 -29.128 1.00 94.75 103 ALA A N 1
ATOM 811 C CA . ALA A 1 103 ? 14.968 -6.111 -30.092 1.00 94.75 103 ALA A CA 1
ATOM 812 C C . ALA A 1 103 ? 14.648 -5.382 -31.405 1.00 94.75 103 ALA A C 1
ATOM 814 O O . ALA A 1 103 ? 14.944 -5.907 -32.477 1.00 94.75 103 ALA A O 1
ATOM 815 N N . TYR A 1 104 ? 14.121 -4.160 -31.325 1.00 95.31 104 TYR A N 1
ATOM 816 C CA . TYR A 1 104 ? 13.838 -3.311 -32.477 1.00 95.31 104 TYR A CA 1
ATOM 817 C C . TYR A 1 104 ? 15.109 -2.942 -33.251 1.00 95.31 104 TYR A C 1
ATOM 819 O O . TYR A 1 104 ? 15.176 -3.179 -34.453 1.00 95.31 104 TYR A O 1
ATOM 827 N N . ALA A 1 105 ? 16.152 -2.456 -32.570 1.00 93.69 105 ALA A N 1
ATOM 828 C CA . ALA A 1 105 ? 17.412 -2.081 -33.216 1.00 93.69 105 ALA A CA 1
ATOM 829 C C . ALA A 1 105 ? 18.078 -3.262 -33.940 1.00 93.69 105 ALA A C 1
ATOM 831 O O . ALA A 1 105 ? 18.587 -3.109 -35.049 1.00 93.69 105 ALA A O 1
ATOM 832 N N . ARG A 1 106 ? 18.031 -4.464 -33.347 1.00 92.06 106 ARG A N 1
ATOM 833 C CA . ARG A 1 106 ? 18.538 -5.684 -33.994 1.00 92.06 106 ARG A CA 1
ATOM 834 C C . ARG A 1 106 ? 17.743 -6.062 -35.240 1.00 92.06 106 ARG A C 1
ATOM 836 O O . ARG A 1 106 ? 18.344 -6.519 -36.204 1.00 92.06 106 ARG A O 1
ATOM 843 N N . ARG A 1 107 ? 16.420 -5.875 -35.230 1.00 90.06 107 ARG A N 1
ATOM 844 C CA . ARG A 1 107 ? 15.577 -6.112 -36.411 1.00 90.06 107 ARG A CA 1
ATOM 845 C C . ARG A 1 107 ? 15.881 -5.105 -37.511 1.00 90.06 107 ARG A C 1
ATOM 847 O O . ARG A 1 107 ? 16.088 -5.526 -38.637 1.00 90.06 107 ARG A O 1
ATOM 854 N N . LEU A 1 108 ? 16.000 -3.821 -37.175 1.00 83.50 108 LEU A N 1
ATOM 855 C CA . LEU A 1 108 ? 16.325 -2.777 -38.147 1.00 83.50 108 LEU A CA 1
ATOM 856 C C . LEU A 1 108 ? 17.699 -3.005 -38.794 1.00 83.50 108 LEU A C 1
ATOM 858 O O . LEU A 1 108 ? 17.808 -2.991 -40.011 1.00 83.50 108 LEU A O 1
ATOM 862 N N . GLY A 1 109 ? 18.733 -3.298 -37.999 1.00 73.19 109 GLY A N 1
ATOM 863 C CA . GLY A 1 109 ? 20.062 -3.620 -38.534 1.00 73.19 109 GLY A CA 1
ATOM 864 C C . GLY A 1 109 ? 20.114 -4.950 -39.301 1.00 73.19 109 GLY A C 1
ATOM 865 O O . GLY A 1 109 ? 20.972 -5.132 -40.161 1.00 73.19 109 GLY A O 1
ATOM 866 N N . GLY A 1 110 ? 19.199 -5.879 -39.008 1.00 71.06 110 GLY A N 1
ATOM 867 C CA . GLY A 1 110 ? 18.966 -7.073 -39.822 1.00 71.06 110 GLY A CA 1
ATOM 868 C C . GLY A 1 110 ? 18.339 -6.730 -41.173 1.00 71.06 110 GLY A C 1
ATOM 869 O O . GLY A 1 110 ? 18.860 -7.158 -42.197 1.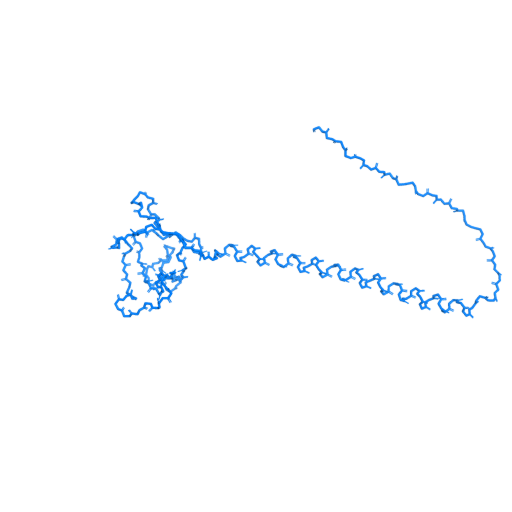00 71.06 110 GLY A O 1
ATOM 870 N N . GLN A 1 111 ? 17.300 -5.890 -41.179 1.00 62.50 111 GLN A N 1
ATOM 871 C CA . GLN A 1 111 ? 16.631 -5.420 -42.394 1.00 62.50 111 GLN A CA 1
ATOM 872 C C . GLN A 1 111 ? 17.574 -4.622 -43.300 1.00 62.50 111 GLN A C 1
ATOM 874 O O . GLN A 1 111 ? 17.679 -4.947 -44.473 1.00 62.50 111 GLN A O 1
ATOM 879 N N . GLU A 1 112 ? 18.355 -3.671 -42.771 1.00 59.88 112 GLU A N 1
ATOM 880 C CA . GLU A 1 112 ? 19.336 -2.929 -43.585 1.00 59.88 112 GLU A CA 1
ATOM 881 C C . GLU A 1 112 ? 20.366 -3.859 -44.247 1.00 59.88 112 GLU A C 1
ATOM 883 O O . GLU A 1 112 ? 20.826 -3.609 -45.362 1.00 59.88 112 GLU A O 1
ATOM 888 N N . ARG A 1 113 ? 20.729 -4.959 -43.576 1.00 58.56 113 ARG A N 1
ATOM 889 C CA . ARG A 1 113 ? 21.670 -5.950 -44.103 1.00 58.56 113 ARG A CA 1
ATOM 890 C C . ARG A 1 113 ? 21.028 -6.866 -45.147 1.00 58.56 113 ARG A C 1
ATOM 892 O O . ARG A 1 113 ? 21.709 -7.237 -46.097 1.00 58.56 113 ARG A O 1
ATOM 899 N N . GLU A 1 114 ? 19.759 -7.224 -44.985 1.00 58.88 114 GLU A N 1
ATOM 900 C CA . GLU A 1 114 ? 18.988 -8.000 -45.965 1.00 58.88 114 GLU A CA 1
ATOM 901 C C . GLU A 1 114 ? 18.685 -7.168 -47.221 1.00 58.88 114 GLU A C 1
ATOM 903 O O . GLU A 1 114 ? 18.959 -7.635 -48.326 1.00 58.88 114 GLU A O 1
ATOM 908 N N . ASP A 1 115 ? 18.286 -5.902 -47.067 1.00 57.84 115 ASP A N 1
ATOM 909 C CA . ASP A 1 115 ? 18.047 -4.962 -48.170 1.00 57.84 115 ASP A CA 1
ATOM 910 C C . ASP A 1 115 ? 19.329 -4.708 -48.985 1.00 57.84 115 ASP A C 1
ATOM 912 O O . ASP A 1 115 ? 19.300 -4.628 -50.214 1.00 57.84 115 ASP A O 1
ATOM 916 N N . LEU A 1 116 ? 20.493 -4.612 -48.330 1.00 57.47 116 LEU A N 1
ATOM 917 C CA . LEU A 1 116 ? 21.791 -4.514 -49.011 1.00 57.47 116 LEU A CA 1
ATOM 918 C C . LEU A 1 116 ? 22.132 -5.782 -49.804 1.00 57.47 116 LEU A C 1
ATOM 920 O O . LEU A 1 116 ? 22.715 -5.684 -50.883 1.00 57.47 116 LEU A O 1
ATOM 924 N N . VAL A 1 117 ? 21.777 -6.964 -49.295 1.00 60.06 117 VAL A N 1
ATOM 925 C CA . VAL A 1 117 ? 22.019 -8.246 -49.975 1.00 60.06 117 VAL A CA 1
ATOM 926 C C . VAL A 1 117 ? 21.073 -8.426 -51.165 1.00 60.06 117 VAL A C 1
ATOM 928 O O . VAL A 1 117 ? 21.529 -8.842 -52.230 1.00 60.06 117 VAL A O 1
ATOM 931 N N . GLU A 1 118 ? 19.797 -8.063 -51.042 1.00 56.09 118 GLU A N 1
ATOM 932 C CA . GLU A 1 118 ? 18.818 -8.141 -52.1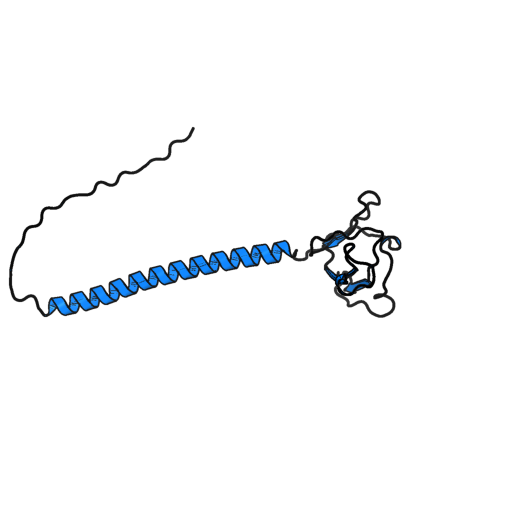35 1.00 56.09 118 GLU A CA 1
ATOM 933 C C . GLU A 1 118 ? 19.129 -7.131 -53.254 1.00 56.09 118 GLU A C 1
ATOM 935 O O . GLU A 1 118 ? 19.110 -7.473 -54.442 1.00 56.09 118 GLU A O 1
ATOM 940 N N . ASN A 1 119 ? 19.551 -5.915 -52.892 1.00 54.69 119 ASN A N 1
ATOM 941 C CA . ASN A 1 119 ? 20.017 -4.915 -53.856 1.00 54.69 119 ASN A CA 1
ATOM 942 C C . ASN A 1 119 ? 21.359 -5.300 -54.504 1.00 54.69 119 ASN A C 1
ATOM 944 O O . ASN A 1 119 ? 21.546 -5.068 -55.699 1.00 54.69 119 ASN A O 1
ATOM 948 N N . ALA A 1 120 ? 22.283 -5.933 -53.772 1.00 55.84 120 ALA A N 1
ATOM 949 C CA . ALA A 1 120 ? 23.535 -6.444 -54.338 1.00 55.84 120 ALA A CA 1
ATOM 950 C C . ALA A 1 120 ? 23.316 -7.649 -55.271 1.00 55.84 120 ALA A C 1
ATOM 952 O O . ALA A 1 120 ? 24.010 -7.772 -56.285 1.00 55.84 120 ALA A O 1
ATOM 953 N N . ALA A 1 121 ? 22.343 -8.514 -54.971 1.00 56.56 121 ALA A N 1
ATOM 954 C CA . ALA A 1 121 ? 21.948 -9.627 -55.833 1.00 56.56 121 ALA A CA 1
ATOM 955 C C . ALA A 1 121 ? 21.275 -9.130 -57.125 1.00 56.56 121 ALA A C 1
ATOM 957 O O . ALA A 1 121 ? 21.612 -9.596 -58.213 1.00 56.56 121 ALA A O 1
ATOM 958 N N . THR A 1 122 ? 20.404 -8.123 -57.026 1.00 55.41 122 THR A N 1
ATOM 959 C CA . THR A 1 122 ? 19.745 -7.490 -58.182 1.00 55.41 122 THR A CA 1
ATOM 960 C C . THR A 1 122 ? 20.734 -6.679 -59.031 1.00 55.41 122 THR A C 1
ATOM 962 O O . THR A 1 122 ? 20.714 -6.756 -60.259 1.00 55.41 122 THR A O 1
ATOM 965 N N . GLY A 1 123 ? 21.667 -5.963 -58.396 1.00 51.69 123 GLY A N 1
ATOM 966 C CA . GLY A 1 123 ? 22.754 -5.251 -59.074 1.00 51.69 123 GLY A CA 1
ATOM 967 C C . GLY A 1 123 ? 23.762 -6.186 -59.753 1.00 51.69 123 GLY A C 1
ATOM 968 O O . GLY A 1 123 ? 24.203 -5.905 -60.865 1.00 51.69 123 GLY A O 1
ATOM 969 N N . SER A 1 124 ? 24.080 -7.333 -59.141 1.00 52.62 124 SER A N 1
ATOM 970 C CA . SER A 1 124 ? 24.927 -8.360 -59.772 1.00 52.62 124 SER A CA 1
ATOM 971 C C . SER A 1 124 ? 24.240 -9.051 -60.951 1.00 52.62 124 SER A C 1
ATOM 973 O O . SER A 1 124 ? 24.914 -9.387 -61.921 1.00 52.62 124 SER A O 1
ATOM 975 N N . ALA A 1 125 ? 22.914 -9.230 -60.915 1.00 50.03 125 ALA A N 1
ATOM 976 C CA . ALA A 1 125 ? 22.156 -9.772 -62.044 1.00 50.03 125 ALA A CA 1
ATOM 977 C C . ALA A 1 125 ? 22.122 -8.805 -63.246 1.00 50.03 125 ALA A C 1
ATOM 979 O O . ALA A 1 125 ? 22.289 -9.243 -64.380 1.00 50.03 125 ALA A O 1
ATOM 980 N N . LEU A 1 126 ? 21.998 -7.493 -63.003 1.00 46.53 126 LEU A N 1
ATOM 981 C CA . LEU A 1 126 ? 22.055 -6.458 -64.048 1.00 46.53 126 LEU A CA 1
ATOM 982 C C . LEU A 1 126 ? 23.457 -6.285 -64.659 1.00 46.53 126 LEU A C 1
ATOM 984 O O . LEU A 1 126 ? 23.580 -6.009 -65.850 1.00 46.53 126 LEU A O 1
ATOM 988 N N . LEU A 1 127 ? 24.523 -6.470 -63.873 1.00 44.84 127 LEU A N 1
ATOM 989 C CA . LEU A 1 127 ? 25.905 -6.405 -64.371 1.00 44.84 127 LEU A CA 1
ATOM 990 C C . LEU A 1 127 ? 26.316 -7.657 -65.163 1.00 44.84 127 LEU A C 1
ATOM 992 O O . LEU A 1 127 ? 27.169 -7.561 -66.046 1.00 44.84 127 LEU A O 1
ATOM 996 N N . ALA A 1 128 ? 25.695 -8.811 -64.902 1.00 46.47 128 ALA A N 1
ATOM 997 C CA . ALA A 1 128 ? 25.941 -10.043 -65.653 1.00 46.47 128 ALA A CA 1
ATOM 998 C C . ALA A 1 128 ? 25.376 -10.016 -67.090 1.00 46.47 128 ALA A C 1
ATOM 1000 O O . ALA A 1 128 ? 25.817 -10.805 -67.921 1.00 46.47 128 ALA A O 1
ATOM 1001 N N . GLU A 1 129 ? 24.462 -9.093 -67.417 1.00 46.41 129 GLU A N 1
ATOM 1002 C CA . GLU A 1 129 ? 23.983 -8.879 -68.794 1.00 46.41 129 GLU A CA 1
ATOM 1003 C C . GLU A 1 129 ? 24.833 -7.877 -69.606 1.00 46.41 129 GLU A C 1
ATOM 1005 O O . GLU A 1 129 ? 24.573 -7.689 -70.795 1.00 46.41 129 GLU A O 1
ATOM 1010 N N . GLN A 1 130 ? 25.871 -7.253 -69.025 1.00 49.66 130 GLN A N 1
ATOM 1011 C CA . GLN A 1 130 ? 26.692 -6.246 -69.726 1.00 49.66 130 GLN A CA 1
ATOM 1012 C C . GLN A 1 130 ? 28.200 -6.529 -69.814 1.00 49.66 130 GLN A C 1
ATOM 1014 O O . GLN A 1 130 ? 28.930 -5.729 -70.402 1.00 49.66 130 GLN A O 1
ATOM 1019 N N . THR A 1 131 ? 28.709 -7.669 -69.347 1.00 40.62 131 THR A N 1
ATOM 1020 C CA . THR A 1 131 ? 30.139 -8.005 -69.494 1.00 40.62 131 THR A CA 1
ATOM 1021 C C . THR A 1 131 ? 30.441 -8.729 -70.805 1.00 40.62 131 THR A C 1
ATOM 1023 O O . THR A 1 131 ? 30.830 -9.892 -70.852 1.00 40.62 131 THR A O 1
ATOM 1026 N N . GLY A 1 132 ? 30.322 -7.981 -71.896 1.00 44.44 132 GLY A N 1
ATOM 1027 C CA . GLY A 1 132 ? 31.010 -8.255 -73.151 1.00 44.44 132 GLY A CA 1
ATOM 1028 C C . GLY A 1 132 ? 31.904 -7.075 -73.50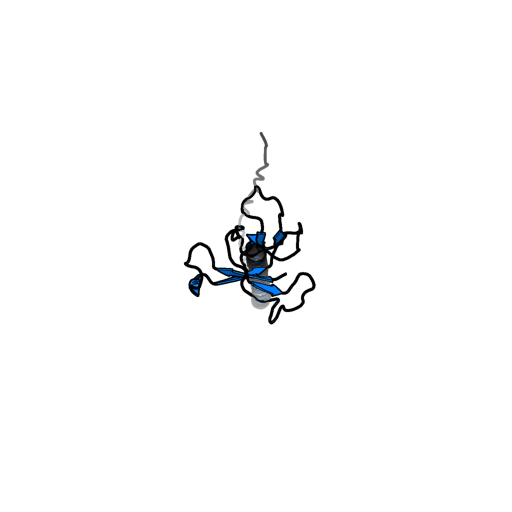6 1.00 44.44 132 GLY A C 1
ATOM 1029 O O . GLY A 1 132 ? 31.563 -6.350 -74.430 1.00 44.44 132 GLY A O 1
ATOM 1030 N N . ASN A 1 133 ? 32.965 -6.828 -72.726 1.00 41.28 133 ASN A N 1
ATOM 1031 C CA . ASN A 1 133 ? 34.250 -6.291 -73.201 1.00 41.28 133 ASN A CA 1
ATOM 1032 C C . ASN A 1 133 ? 35.259 -6.110 -72.052 1.00 41.28 133 ASN A C 1
ATOM 1034 O O . ASN A 1 133 ? 34.995 -5.433 -71.059 1.00 41.28 133 ASN A O 1
ATOM 1038 N N . ASP A 1 134 ? 36.428 -6.720 -72.248 1.00 44.62 134 ASP A N 1
ATOM 1039 C CA . ASP A 1 134 ? 37.665 -6.584 -71.479 1.00 44.62 134 ASP A CA 1
ATOM 1040 C C . ASP A 1 134 ? 38.087 -5.126 -71.266 1.00 44.62 134 ASP A C 1
ATOM 1042 O O . ASP A 1 134 ? 38.235 -4.407 -72.249 1.00 44.62 134 ASP A O 1
ATOM 1046 N N . VAL A 1 135 ? 38.446 -4.751 -70.031 1.00 36.94 135 VAL A N 1
ATOM 1047 C CA . VAL A 1 135 ? 39.674 -3.981 -69.746 1.00 36.94 135 VAL A CA 1
ATOM 1048 C C . VAL A 1 135 ? 40.179 -4.340 -68.344 1.00 36.94 135 VAL A C 1
ATOM 1050 O O . VAL A 1 135 ? 39.529 -4.095 -67.330 1.00 36.94 135 VAL A O 1
ATOM 1053 N N . SER A 1 136 ? 41.389 -4.893 -68.313 1.00 45.19 136 SER A N 1
ATOM 1054 C CA . SER A 1 136 ? 42.207 -5.135 -67.126 1.00 45.19 136 SER A CA 1
ATOM 1055 C C . SER A 1 136 ? 42.724 -3.816 -66.540 1.00 45.19 136 SER A C 1
ATOM 1057 O O . SER A 1 136 ? 43.371 -3.042 -67.245 1.00 45.19 136 SER A O 1
ATOM 1059 N N . MET A 1 137 ? 42.484 -3.570 -65.250 1.00 37.50 137 MET A N 1
ATOM 1060 C CA . MET A 1 137 ? 43.182 -2.537 -64.479 1.00 37.50 137 MET A CA 1
ATOM 1061 C C . MET A 1 137 ? 43.587 -3.096 -63.114 1.00 37.50 137 MET A C 1
ATOM 1063 O O . MET A 1 137 ? 42.768 -3.334 -62.230 1.00 37.50 137 MET A O 1
ATOM 1067 N N . SER A 1 138 ? 44.894 -3.308 -62.979 1.00 42.69 138 SER A N 1
ATOM 1068 C CA . SER A 1 138 ? 45.593 -3.660 -61.747 1.00 42.69 138 SER A CA 1
ATOM 1069 C C . SER A 1 138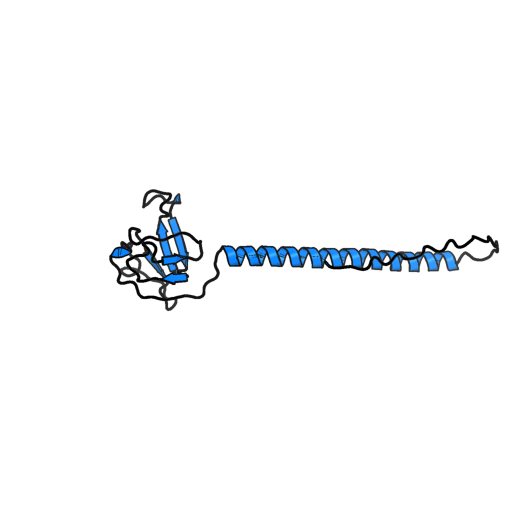 ? 45.358 -2.602 -60.665 1.00 42.69 138 SER A C 1
ATOM 1071 O O . SER A 1 138 ? 45.553 -1.413 -60.910 1.00 42.69 138 SER A O 1
ATOM 1073 N N . SER A 1 139 ? 44.999 -3.020 -59.452 1.00 42.91 139 SER A N 1
ATOM 1074 C CA . SER A 1 139 ? 45.021 -2.154 -58.270 1.00 42.91 139 SER A CA 1
ATOM 1075 C C . SER A 1 139 ? 45.656 -2.872 -57.087 1.00 42.91 139 SER A C 1
ATOM 1077 O O . SER A 1 139 ? 45.273 -3.972 -56.696 1.00 42.91 139 SER A O 1
ATOM 1079 N N . THR A 1 140 ? 46.694 -2.223 -56.573 1.00 36.19 140 THR A N 1
ATOM 1080 C CA . THR A 1 140 ? 47.588 -2.652 -55.505 1.00 36.19 140 THR A CA 1
ATOM 1081 C C . THR A 1 140 ? 46.833 -2.814 -54.184 1.00 36.19 140 THR A C 1
ATOM 1083 O O . THR A 1 140 ? 46.195 -1.882 -53.702 1.00 36.19 140 THR A O 1
ATOM 1086 N N . SER A 1 141 ? 46.936 -3.998 -53.581 1.00 42.31 141 SER A N 1
ATOM 1087 C CA . SER A 1 141 ? 46.380 -4.324 -52.264 1.00 42.31 141 SER A CA 1
ATOM 1088 C C . SER A 1 141 ? 47.199 -3.675 -51.143 1.00 42.31 141 SER A C 1
ATOM 1090 O O . SER A 1 141 ? 48.379 -3.988 -50.986 1.00 42.31 141 SER A O 1
ATOM 1092 N N . VAL A 1 142 ? 46.564 -2.842 -50.314 1.00 43.41 142 VAL A N 1
ATOM 1093 C CA . VAL A 1 142 ? 47.099 -2.423 -49.007 1.00 43.41 142 VAL A CA 1
ATOM 1094 C C . VAL A 1 142 ? 46.362 -3.210 -47.925 1.00 43.41 142 VAL A C 1
ATOM 1096 O O . VAL A 1 142 ? 45.165 -3.028 -47.721 1.00 43.41 142 VAL A O 1
ATOM 1099 N N . ALA A 1 143 ? 47.077 -4.112 -47.251 1.00 43.31 143 ALA A N 1
ATOM 1100 C CA . ALA A 1 143 ? 46.544 -4.895 -46.143 1.00 43.31 143 ALA A CA 1
ATOM 1101 C C . ALA A 1 143 ? 46.481 -4.038 -44.867 1.00 43.31 143 ALA A C 1
ATOM 1103 O O . ALA A 1 143 ? 47.507 -3.546 -44.395 1.00 43.31 143 ALA A O 1
ATOM 1104 N N . LEU A 1 144 ? 45.286 -3.882 -44.294 1.00 43.19 144 LEU A N 1
ATOM 1105 C CA . LEU A 1 144 ? 45.106 -3.340 -42.948 1.00 43.19 144 LEU A CA 1
ATOM 1106 C C . LEU A 1 144 ? 45.303 -4.467 -41.923 1.00 43.19 144 LEU A C 1
ATOM 1108 O O . LEU A 1 144 ? 44.573 -5.456 -41.915 1.00 43.19 144 LEU A O 1
ATOM 1112 N N . VAL A 1 145 ? 46.315 -4.307 -41.072 1.00 50.16 145 VAL A N 1
ATOM 1113 C CA . VAL A 1 145 ? 46.633 -5.191 -39.942 1.00 50.16 145 VAL A CA 1
ATOM 1114 C C . VAL A 1 145 ? 45.622 -4.960 -38.807 1.00 50.16 145 VAL A C 1
ATOM 1116 O O . VAL A 1 145 ? 45.367 -3.802 -38.473 1.00 50.16 145 VAL A O 1
ATOM 1119 N N . PRO A 1 146 ? 45.063 -6.005 -38.167 1.00 42.75 146 PRO A N 1
ATOM 1120 C CA . PRO A 1 146 ? 44.235 -5.833 -36.981 1.00 42.75 146 PRO A CA 1
ATOM 1121 C C . PRO A 1 146 ? 45.118 -5.734 -35.729 1.00 42.75 146 PRO A C 1
ATOM 1123 O O . PRO A 1 146 ? 45.825 -6.679 -35.379 1.00 42.75 146 PRO A O 1
ATOM 1126 N N . THR A 1 147 ? 45.063 -4.602 -35.026 1.00 45.22 147 THR A N 1
ATOM 1127 C CA . THR A 1 147 ? 45.661 -4.471 -33.689 1.00 45.22 147 THR A CA 1
ATOM 1128 C C . THR A 1 147 ? 44.672 -4.977 -32.645 1.00 45.22 147 THR A C 1
ATOM 1130 O O . THR A 1 147 ? 43.638 -4.362 -32.393 1.00 45.22 147 THR A O 1
ATOM 1133 N N . VAL A 1 148 ? 45.009 -6.113 -32.037 1.00 46.09 148 VAL A N 1
ATOM 1134 C CA . VAL A 1 148 ? 44.355 -6.671 -30.850 1.00 46.09 148 VAL A CA 1
ATOM 1135 C C . 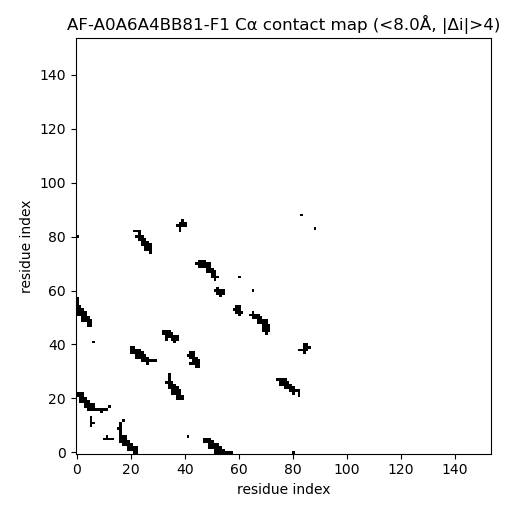VAL A 1 148 ? 44.848 -5.891 -29.630 1.00 46.09 148 VAL A C 1
ATOM 1137 O O . VAL A 1 148 ? 46.040 -5.919 -29.332 1.00 46.09 148 VAL A O 1
ATOM 1140 N N . ALA A 1 149 ? 43.957 -5.199 -28.920 1.00 48.44 149 ALA A N 1
ATOM 1141 C CA . ALA A 1 149 ? 44.263 -4.649 -27.602 1.00 48.44 149 ALA A CA 1
ATOM 1142 C C . ALA A 1 149 ? 43.853 -5.672 -26.537 1.00 48.44 149 ALA A C 1
ATOM 1144 O O . ALA A 1 149 ? 42.667 -5.881 -26.280 1.00 48.44 149 ALA A O 1
ATOM 1145 N N . ALA A 1 150 ? 44.857 -6.337 -25.969 1.00 44.47 150 ALA A N 1
ATOM 1146 C CA . ALA A 1 150 ? 44.718 -7.158 -24.782 1.00 44.47 150 ALA A CA 1
ATOM 1147 C C . ALA A 1 150 ? 44.507 -6.270 -23.545 1.00 44.47 150 ALA A C 1
ATOM 1149 O O . ALA A 1 150 ? 45.136 -5.227 -23.374 1.00 44.47 150 ALA A O 1
ATOM 1150 N N . TYR A 1 151 ? 43.5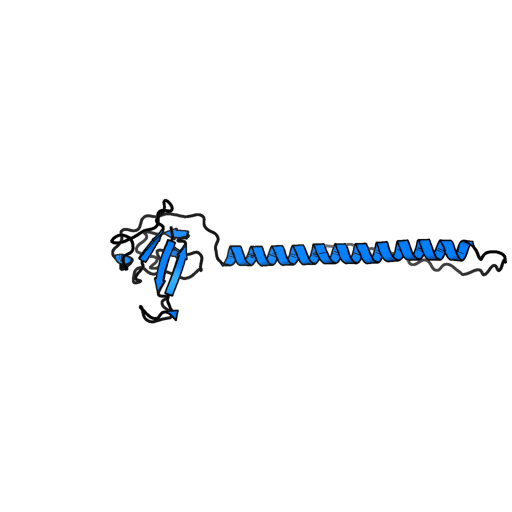87 -6.724 -22.712 1.00 41.41 151 TYR A N 1
ATOM 1151 C CA . TYR A 1 151 ? 43.357 -6.349 -21.324 1.00 41.41 151 TYR A CA 1
ATOM 1152 C C . TYR A 1 151 ? 44.565 -6.765 -20.475 1.00 41.41 151 TYR A C 1
ATOM 1154 O O . TYR A 1 151 ? 44.965 -7.924 -20.538 1.00 41.41 151 TYR A O 1
ATOM 1162 N N . ASP A 1 152 ? 45.076 -5.856 -19.645 1.00 44.19 152 ASP A N 1
ATOM 1163 C CA . ASP A 1 152 ? 45.915 -6.213 -18.502 1.00 44.19 152 ASP A CA 1
ATOM 1164 C C . ASP A 1 152 ? 45.398 -5.529 -17.236 1.00 44.19 152 ASP A C 1
ATOM 1166 O O . ASP A 1 152 ? 45.058 -4.344 -17.218 1.00 44.19 152 ASP A O 1
ATOM 1170 N N . ALA A 1 153 ? 45.302 -6.351 -16.198 1.00 43.06 153 ALA A N 1
ATOM 1171 C CA . ALA A 1 153 ? 44.885 -6.023 -14.852 1.00 43.06 153 ALA A CA 1
ATOM 1172 C C . ALA A 1 153 ? 46.087 -5.579 -14.014 1.00 43.06 153 ALA A C 1
ATOM 1174 O O . ALA A 1 153 ? 47.109 -6.260 -14.051 1.00 43.06 153 ALA A O 1
ATOM 1175 N N . VAL A 1 154 ? 45.910 -4.530 -13.202 1.00 45.03 154 VAL A N 1
ATOM 1176 C CA . VAL A 1 154 ? 46.407 -4.420 -11.815 1.00 45.03 154 VAL A CA 1
ATOM 1177 C C . VAL A 1 154 ? 45.415 -3.574 -11.025 1.00 45.03 154 VAL A C 1
ATOM 1179 O O . VAL A 1 154 ? 45.071 -2.476 -11.516 1.00 45.03 154 VAL A O 1
#

Nearest PDB structures (foldseek):
  8oir-assembly1_Aa  TM=2.068E-01  e=8.709E+00  Homo sapiens

Foldseek 3Di:
DKKWWFAPVDDGPPPVRIDIWDWFWAAQDPPPQFGTATLARGTDGQQTWMFDQADPVRDGDDDPRRDTDRNVVDRIDTDGDDDHRPVNVVVVVVVVVVVVVVVVVVVVVVVVVVVVVVVVVVVVVVVVVPPPDDDDDDDDDDDDDDDDDDDDDD

Radius of gyration: 33.18 Å; Cα contacts (8 Å, |Δi|>4): 181; chains: 1; bounding box: 68×31×93 Å

Mean predicted aligned error: 15.19 Å

Solvent-accessible surface area (backbone atoms only — not comparable to full-atom values): 9210 Å² total; per-residue (Å²): 66,30,35,34,37,51,42,87,93,37,62,83,84,44,75,89,18,59,44,76,42,41,52,33,34,34,47,57,61,86,81,74,58,49,33,34,40,32,30,79,72,55,81,44,38,44,84,40,50,36,22,44,43,25,39,85,87,68,50,72,42,55,76,87,59,39,40,79,40,51,44,66,77,53,86,66,66,69,46,77,45,96,67,80,30,54,64,56,55,49,52,47,52,52,52,50,54,51,52,50,52,55,52,49,52,53,49,50,59,45,47,58,51,48,54,51,49,54,50,50,52,52,51,51,58,59,51,69,78,63,78,84,74,93,79,93,77,92,76,86,86,81,84,83,80,85,84,81,83,80,88,83,89,131

Sequence (154 aa):
MEIAYYSWAFVTGDPRGYRESVVLRVDSSPTEGTPIQVDKGEVVPLTMKLKRLVDHTGHHCTGEEAKWRNLRTFRLVDGTYDAPMRSSAFNRAVQDAIADAFAYARRLGGQEREDLVENAATGSALLAEQTGNDVSMSSTSVALVPTVAAYDAV